Protein AF-A0A2V6JNW9-F1 (afdb_monomer_lite)

Structure (mmCIF, N/CA/C/O backbone):
data_AF-A0A2V6JNW9-F1
#
_entry.id   AF-A0A2V6JNW9-F1
#
loop_
_atom_site.group_PDB
_atom_site.id
_atom_site.type_symbol
_atom_site.label_atom_id
_atom_site.label_alt_id
_atom_site.label_comp_id
_atom_site.label_asym_id
_atom_site.label_entity_id
_atom_site.label_seq_id
_atom_site.pdbx_PDB_ins_code
_atom_site.Cartn_x
_atom_site.Cartn_y
_atom_site.Cartn_z
_atom_site.occupancy
_atom_site.B_iso_or_equiv
_atom_site.auth_seq_id
_atom_site.auth_comp_id
_atom_site.auth_asym_id
_atom_site.auth_atom_id
_atom_site.pdbx_PDB_model_num
ATOM 1 N N . ALA A 1 1 ? 20.383 -16.064 -17.805 1.00 71.81 1 ALA A N 1
ATOM 2 C CA . ALA A 1 1 ? 18.921 -15.850 -17.896 1.00 71.81 1 ALA A CA 1
ATOM 3 C C . ALA A 1 1 ? 18.167 -16.558 -16.765 1.00 71.81 1 ALA A C 1
ATOM 5 O O . ALA A 1 1 ? 17.600 -15.870 -15.933 1.00 71.81 1 ALA A O 1
ATOM 6 N N . ILE A 1 2 ? 18.224 -17.893 -16.661 1.00 83.94 2 ILE A N 1
ATOM 7 C CA . ILE A 1 2 ? 17.461 -18.675 -15.661 1.00 83.94 2 ILE A CA 1
ATOM 8 C C . ILE A 1 2 ? 17.752 -18.257 -14.207 1.00 83.94 2 ILE A C 1
ATOM 10 O O . ILE A 1 2 ? 16.822 -18.029 -13.447 1.00 83.94 2 ILE A O 1
ATOM 14 N N . VAL A 1 3 ? 19.024 -18.069 -13.834 1.00 84.81 3 VAL A N 1
ATOM 15 C CA . VAL A 1 3 ? 19.407 -17.649 -12.468 1.00 84.81 3 VAL A CA 1
ATOM 16 C C . VAL A 1 3 ? 18.801 -16.293 -12.083 1.00 84.81 3 VAL A C 1
ATOM 18 O O . VAL A 1 3 ? 18.336 -16.125 -10.962 1.00 84.81 3 VAL A O 1
ATOM 21 N N . VAL A 1 4 ? 18.745 -15.342 -13.022 1.00 80.19 4 VAL A N 1
ATOM 22 C CA . VAL A 1 4 ? 18.145 -14.015 -12.797 1.00 80.19 4 VAL A CA 1
ATOM 23 C C . VAL A 1 4 ? 16.631 -14.129 -12.616 1.00 80.19 4 VAL A C 1
ATOM 25 O O . VAL A 1 4 ? 16.078 -13.509 -11.716 1.00 80.19 4 VAL A O 1
ATOM 28 N N . LEU A 1 5 ? 15.965 -14.961 -13.422 1.00 80.38 5 LEU A N 1
ATOM 29 C CA . LEU A 1 5 ? 14.529 -15.218 -13.284 1.00 80.38 5 LEU A CA 1
ATOM 30 C C . LEU A 1 5 ? 14.195 -15.864 -11.933 1.00 80.38 5 LEU A C 1
ATOM 32 O O . LEU A 1 5 ? 13.249 -15.441 -11.278 1.00 80.38 5 LEU A O 1
ATOM 36 N N . ILE A 1 6 ? 15.001 -16.830 -11.481 1.00 85.44 6 ILE A N 1
ATOM 37 C CA . ILE A 1 6 ? 14.831 -17.464 -10.165 1.00 85.44 6 ILE A CA 1
ATOM 38 C C . ILE A 1 6 ? 15.047 -16.450 -9.035 1.00 85.44 6 ILE A C 1
ATOM 40 O O . ILE A 1 6 ? 14.274 -16.436 -8.083 1.00 85.44 6 ILE A O 1
ATOM 44 N N . ALA A 1 7 ? 16.050 -15.575 -9.147 1.00 80.88 7 ALA A N 1
ATOM 45 C CA . ALA A 1 7 ? 16.315 -14.539 -8.148 1.00 80.88 7 ALA A CA 1
ATOM 46 C C . ALA A 1 7 ? 15.198 -13.479 -8.061 1.00 80.88 7 ALA A C 1
ATOM 48 O O . ALA A 1 7 ? 14.987 -12.897 -6.999 1.00 80.88 7 ALA A O 1
ATOM 49 N N . LEU A 1 8 ? 14.459 -13.248 -9.150 1.00 79.50 8 LEU A N 1
ATOM 50 C CA . LEU A 1 8 ? 13.320 -12.326 -9.181 1.00 79.50 8 LEU A CA 1
ATOM 51 C C . LEU A 1 8 ? 12.067 -12.895 -8.510 1.00 79.50 8 LEU A C 1
ATOM 53 O O . LEU A 1 8 ? 11.300 -12.132 -7.930 1.00 79.50 8 LEU A O 1
ATOM 57 N N . LEU A 1 9 ? 11.859 -14.215 -8.545 1.00 83.69 9 LEU A N 1
ATOM 58 C CA . LEU A 1 9 ? 10.685 -14.853 -7.941 1.00 83.69 9 LEU A CA 1
ATOM 59 C C . LEU A 1 9 ? 10.433 -14.450 -6.479 1.00 83.69 9 LEU A C 1
ATOM 61 O O . LEU A 1 9 ? 9.317 -14.009 -6.202 1.00 83.69 9 LEU A O 1
ATOM 65 N N . PRO A 1 10 ? 11.396 -14.541 -5.538 1.00 83.25 10 PRO A N 1
ATOM 66 C CA . PRO A 1 10 ? 11.144 -14.143 -4.154 1.00 83.25 10 PRO A CA 1
ATOM 67 C C . PRO A 1 10 ? 10.797 -12.656 -4.041 1.00 83.25 10 PRO A C 1
ATOM 69 O O . PRO A 1 10 ? 9.922 -12.291 -3.262 1.00 83.25 10 PRO A O 1
ATOM 72 N N . PHE A 1 11 ? 11.417 -11.805 -4.859 1.00 79.50 11 PHE A N 1
ATOM 73 C CA . PHE A 1 11 ? 11.160 -10.369 -4.855 1.00 79.50 11 PHE A CA 1
ATOM 74 C C . PHE A 1 11 ? 9.734 -10.032 -5.318 1.00 79.50 11 PHE A C 1
ATOM 76 O O . PHE A 1 11 ? 9.012 -9.302 -4.643 1.00 79.50 11 PHE A O 1
ATOM 83 N N . LEU A 1 12 ? 9.293 -10.643 -6.420 1.00 82.31 12 LEU A N 1
ATOM 84 C CA . LEU A 1 12 ? 7.925 -10.501 -6.925 1.00 82.31 12 LEU A CA 1
ATOM 85 C C . LEU A 1 12 ? 6.900 -11.098 -5.957 1.00 82.31 12 LEU A C 1
ATOM 87 O O . LEU A 1 12 ? 5.821 -10.544 -5.768 1.00 82.31 12 LEU A O 1
ATOM 91 N N . THR A 1 13 ? 7.256 -12.208 -5.311 1.00 86.56 13 THR A N 1
ATOM 92 C CA . THR A 1 13 ? 6.406 -12.884 -4.325 1.00 86.56 13 THR A CA 1
ATOM 93 C 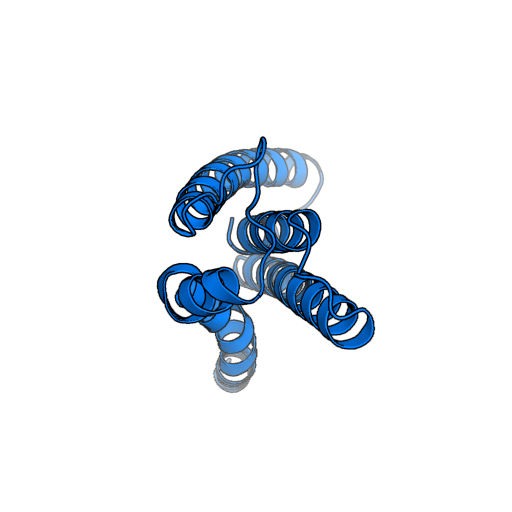C . THR A 1 13 ? 6.141 -11.986 -3.116 1.00 86.56 13 THR A C 1
ATOM 95 O O . THR A 1 13 ? 5.000 -11.881 -2.668 1.00 86.56 13 THR A O 1
ATOM 98 N N . ILE A 1 14 ? 7.171 -11.286 -2.626 1.00 84.62 14 ILE A N 1
ATOM 99 C CA . ILE A 1 14 ? 7.044 -10.319 -1.527 1.00 84.62 14 ILE A CA 1
ATOM 100 C C . ILE A 1 14 ? 6.099 -9.174 -1.906 1.00 84.62 14 ILE A C 1
ATOM 102 O O . ILE A 1 14 ? 5.335 -8.730 -1.057 1.00 84.62 14 ILE A O 1
ATOM 106 N N . ALA A 1 15 ? 6.110 -8.719 -3.160 1.00 83.12 15 ALA A N 1
ATOM 107 C CA . ALA A 1 15 ? 5.196 -7.676 -3.619 1.00 83.12 15 ALA A CA 1
ATOM 108 C C . ALA A 1 15 ? 3.750 -8.185 -3.763 1.00 83.12 15 ALA A C 1
ATOM 110 O O . ALA A 1 15 ? 2.814 -7.537 -3.295 1.00 83.12 15 ALA A O 1
ATOM 111 N N . ILE A 1 16 ? 3.552 -9.347 -4.395 1.00 86.44 16 ILE A N 1
ATOM 112 C CA . ILE A 1 16 ? 2.221 -9.815 -4.808 1.00 86.44 16 ILE A CA 1
ATOM 113 C C . ILE A 1 16 ? 1.407 -10.453 -3.684 1.00 86.44 16 ILE A C 1
ATOM 115 O O . ILE A 1 16 ? 0.191 -10.277 -3.648 1.00 86.44 16 ILE A O 1
ATOM 119 N N . ILE A 1 17 ? 2.039 -11.167 -2.744 1.00 89.88 17 ILE A N 1
ATOM 120 C CA . ILE A 1 17 ? 1.303 -11.837 -1.663 1.00 89.88 17 ILE A CA 1
ATOM 121 C C . ILE A 1 17 ? 0.515 -10.822 -0.817 1.00 89.88 17 ILE A C 1
ATOM 123 O O . ILE A 1 17 ? -0.685 -11.032 -0.635 1.00 89.88 17 ILE A O 1
ATOM 127 N N . PRO A 1 18 ? 1.112 -9.720 -0.325 1.00 86.44 18 PRO A N 1
ATOM 128 C CA . PRO A 1 18 ? 0.399 -8.739 0.493 1.00 86.44 18 PRO A CA 1
ATOM 129 C C . PRO A 1 18 ? -0.745 -8.059 -0.257 1.00 86.44 18 PRO A C 1
ATOM 131 O O . PRO A 1 18 ? -1.804 -7.845 0.327 1.00 86.44 18 PRO A O 1
ATOM 134 N N . ASN A 1 19 ? -0.573 -7.806 -1.558 1.00 90.44 19 ASN A N 1
ATOM 135 C CA . ASN A 1 19 ? -1.641 -7.305 -2.419 1.00 90.44 19 ASN A CA 1
ATOM 136 C C . ASN A 1 19 ? -2.841 -8.272 -2.444 1.00 90.44 19 ASN A C 1
ATOM 138 O O . ASN A 1 19 ? -3.973 -7.861 -2.215 1.00 90.44 19 ASN A O 1
ATOM 142 N N . GLN A 1 20 ? -2.597 -9.578 -2.595 1.00 91.38 20 GLN A N 1
ATOM 143 C CA . GLN A 1 20 ? -3.663 -10.586 -2.540 1.00 91.38 20 GLN A CA 1
ATOM 144 C C . GLN A 1 20 ? -4.330 -10.681 -1.156 1.00 91.38 20 GLN A C 1
ATOM 146 O O . GLN A 1 20 ? -5.513 -11.008 -1.057 1.00 91.38 20 GLN A O 1
ATOM 151 N N . GLN A 1 21 ? -3.607 -10.369 -0.074 1.00 92.88 21 GLN A N 1
ATOM 152 C CA . GLN A 1 21 ? -4.165 -10.386 1.282 1.00 92.88 21 GLN A CA 1
ATOM 153 C C . GLN A 1 21 ? -5.130 -9.230 1.575 1.00 92.88 21 GLN A C 1
ATOM 155 O O . GLN A 1 21 ? -5.867 -9.329 2.561 1.00 92.88 21 GLN A O 1
ATOM 160 N N . ILE A 1 22 ? -5.191 -8.192 0.727 1.00 92.31 22 ILE A N 1
ATOM 161 C CA . ILE A 1 22 ? -6.148 -7.074 0.850 1.00 92.31 22 ILE A CA 1
ATOM 162 C C . ILE A 1 22 ? -7.586 -7.581 0.927 1.00 92.31 22 ILE A C 1
ATOM 164 O O . ILE A 1 22 ? -8.388 -7.043 1.683 1.00 92.31 22 ILE A O 1
ATOM 168 N N . PHE A 1 23 ? -7.899 -8.653 0.201 1.00 91.25 23 PHE A N 1
ATOM 169 C CA . PHE A 1 23 ? -9.240 -9.234 0.141 1.00 91.25 23 PHE A CA 1
ATOM 170 C C . PHE A 1 23 ? -9.470 -10.351 1.171 1.00 91.25 23 PHE A C 1
ATOM 172 O O . PHE A 1 23 ? -10.518 -10.992 1.150 1.00 91.25 23 PHE A O 1
ATOM 179 N N . ASN A 1 24 ? -8.499 -10.614 2.051 1.00 92.81 24 ASN A N 1
ATOM 180 C CA . ASN A 1 24 ? -8.554 -11.711 3.014 1.00 92.81 24 ASN A CA 1
ATOM 181 C C . ASN A 1 24 ? -8.092 -11.257 4.409 1.00 92.81 24 ASN A C 1
ATOM 183 O O . ASN A 1 24 ? -8.822 -10.538 5.095 1.00 92.81 24 ASN A O 1
ATOM 187 N N . ALA A 1 25 ? -6.877 -11.633 4.829 1.00 92.56 25 ALA A N 1
ATOM 188 C CA . ALA A 1 25 ? -6.383 -11.405 6.186 1.00 92.56 25 ALA A CA 1
ATOM 189 C C . ALA A 1 25 ? -6.385 -9.922 6.593 1.00 92.56 25 ALA A C 1
ATOM 191 O O . ALA A 1 25 ? -6.635 -9.605 7.755 1.00 92.56 25 ALA A O 1
ATOM 192 N N . TYR A 1 26 ? -6.162 -9.014 5.638 1.00 94.06 26 TYR A N 1
ATOM 193 C CA . TYR A 1 26 ? -6.174 -7.575 5.885 1.00 94.06 26 TYR A CA 1
ATOM 194 C C . TYR A 1 26 ? -7.522 -7.073 6.418 1.00 94.06 26 TYR A C 1
ATOM 196 O O . TYR A 1 26 ? -7.548 -6.298 7.371 1.00 94.06 26 TYR A O 1
ATOM 204 N N . LEU A 1 27 ? -8.644 -7.539 5.859 1.00 93.44 27 LEU A N 1
ATOM 205 C CA . LEU A 1 27 ? -9.980 -7.094 6.274 1.00 93.44 27 LEU A CA 1
ATOM 206 C C . LEU A 1 27 ? -10.314 -7.564 7.685 1.00 93.44 27 LEU A C 1
ATOM 208 O O . LEU A 1 27 ? -10.875 -6.802 8.470 1.00 93.44 27 LEU A O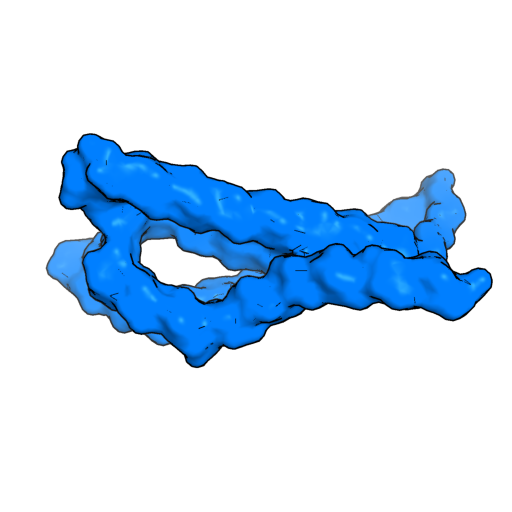 1
ATOM 212 N N . VAL A 1 28 ? -9.944 -8.806 8.006 1.00 94.12 28 VAL A N 1
ATOM 213 C CA . VAL A 1 28 ? -10.126 -9.372 9.347 1.00 94.12 28 VAL A CA 1
ATOM 214 C C . VAL A 1 28 ? -9.272 -8.602 10.351 1.00 94.12 28 VAL A C 1
ATOM 216 O O . VAL A 1 28 ? -9.776 -8.147 11.372 1.00 94.12 28 VAL A O 1
ATOM 219 N N . TRP A 1 29 ? -8.000 -8.362 10.027 1.00 94.94 29 TRP A N 1
ATOM 220 C CA . TRP A 1 29 ? -7.106 -7.581 10.878 1.00 94.94 29 TRP A CA 1
ATOM 221 C C . TRP A 1 29 ? -7.608 -6.144 11.091 1.00 94.94 29 TRP A C 1
ATOM 223 O O . TRP A 1 29 ? -7.632 -5.663 12.228 1.00 94.94 29 TRP A O 1
ATOM 233 N N . ALA A 1 30 ? -8.056 -5.467 10.029 1.00 93.31 30 ALA A N 1
ATOM 234 C CA . ALA A 1 30 ? -8.544 -4.092 10.093 1.00 93.31 30 ALA A CA 1
ATOM 235 C C . ALA A 1 30 ? -9.823 -3.969 10.934 1.00 93.31 30 ALA A C 1
ATOM 237 O O . ALA A 1 30 ? -10.032 -2.955 11.596 1.00 93.31 30 ALA A O 1
ATOM 238 N N . GLN A 1 31 ? -10.667 -5.002 10.973 1.00 92.00 31 GLN A N 1
ATOM 239 C CA . GLN A 1 31 ? -11.893 -4.989 11.773 1.00 92.00 31 GLN A CA 1
ATOM 240 C C . GLN A 1 31 ? -11.623 -4.751 13.266 1.00 92.00 31 GLN A C 1
ATOM 242 O O . GLN A 1 31 ? -12.398 -4.049 13.940 1.00 92.00 31 GLN A O 1
ATOM 247 N N . ASP A 1 32 ? -10.531 -5.330 13.758 1.00 91.25 32 ASP A N 1
ATOM 248 C CA . ASP A 1 32 ? -10.172 -5.319 15.170 1.00 91.25 32 ASP A CA 1
ATOM 249 C C . ASP A 1 32 ? -9.177 -4.199 15.481 1.00 91.25 32 ASP A C 1
ATOM 251 O O . ASP A 1 32 ? -9.361 -3.471 16.461 1.00 91.25 32 ASP A O 1
ATOM 255 N N . ASN A 1 33 ? -8.200 -3.983 14.595 1.00 92.31 33 ASN A N 1
ATOM 256 C CA . ASN A 1 33 ? -7.043 -3.126 14.853 1.00 92.31 33 ASN A CA 1
ATOM 257 C C . ASN A 1 33 ? -7.149 -1.724 14.245 1.00 92.31 33 ASN A C 1
ATOM 259 O O . ASN A 1 33 ? -6.458 -0.827 14.719 1.00 92.31 33 ASN A O 1
ATOM 263 N N . ALA A 1 34 ? -7.982 -1.503 13.225 1.00 92.50 34 ALA A N 1
ATOM 264 C CA . ALA A 1 34 ? -8.077 -0.202 12.568 1.00 92.50 34 ALA A CA 1
ATOM 265 C C . ALA A 1 34 ? -9.175 0.686 13.161 1.00 92.50 34 ALA A C 1
ATOM 267 O O . ALA A 1 34 ? -10.260 0.218 13.533 1.00 92.50 34 ALA A O 1
ATOM 268 N N . ASP A 1 35 ? -8.904 1.990 13.211 1.00 91.94 35 ASP A N 1
ATOM 269 C CA . ASP A 1 35 ? -9.915 2.984 13.538 1.00 91.94 35 ASP A CA 1
ATOM 270 C C . ASP A 1 35 ? -10.746 3.313 12.295 1.00 91.94 35 ASP A C 1
ATOM 272 O O . ASP A 1 35 ? -10.343 4.072 11.412 1.00 91.94 35 ASP A O 1
ATOM 276 N N . LEU A 1 36 ? -11.916 2.684 12.229 1.00 89.38 36 LEU A N 1
ATOM 277 C CA . LEU A 1 36 ? -12.918 2.897 11.189 1.00 89.38 36 LEU A CA 1
ATOM 278 C C . LEU A 1 36 ? -14.136 3.650 11.736 1.00 89.38 36 LEU A C 1
ATOM 280 O O . LEU A 1 36 ? -15.243 3.485 11.221 1.00 89.38 36 LEU A O 1
ATOM 284 N N . ILE A 1 37 ? -13.983 4.428 12.810 1.00 88.81 37 ILE A N 1
ATOM 285 C CA . ILE A 1 37 ? -15.071 5.252 13.335 1.00 88.81 37 ILE A CA 1
ATOM 286 C C . ILE A 1 37 ? -15.142 6.544 12.522 1.00 88.81 37 ILE A C 1
ATOM 288 O O . ILE A 1 37 ? -14.297 7.426 12.623 1.00 88.81 37 ILE A O 1
ATOM 292 N N . PHE A 1 38 ? -16.210 6.683 11.744 1.00 84.00 38 PHE A N 1
ATOM 293 C CA . PHE A 1 38 ? -16.513 7.902 11.006 1.00 84.00 38 PHE A CA 1
ATOM 294 C C . PHE A 1 38 ? -17.810 8.501 11.518 1.00 84.00 38 PHE A C 1
ATOM 296 O O . PHE A 1 38 ? -18.827 7.812 11.609 1.00 84.00 38 PHE A O 1
ATOM 303 N N . PHE A 1 39 ? -17.789 9.795 11.841 1.00 85.12 39 PHE A N 1
ATOM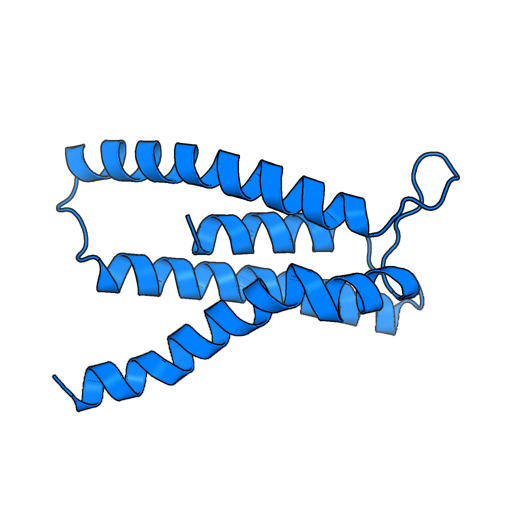 304 C CA . PHE A 1 39 ? -18.968 10.515 12.338 1.00 85.12 39 PHE A CA 1
ATOM 305 C C . PHE A 1 39 ? -19.671 9.781 13.502 1.00 85.12 39 PHE A C 1
ATOM 307 O O . PHE A 1 39 ? -20.899 9.718 13.561 1.00 85.12 39 PHE A O 1
ATOM 314 N N . GLY A 1 40 ? -18.890 9.157 14.394 1.00 84.94 40 GLY A N 1
ATOM 315 C CA . GLY A 1 40 ? -19.392 8.393 15.544 1.00 84.94 40 GLY A CA 1
ATOM 316 C C . GLY A 1 40 ? -19.937 6.992 15.230 1.00 84.94 40 GLY A C 1
ATOM 317 O O . GLY A 1 40 ? -20.474 6.342 16.122 1.00 84.94 40 GLY A O 1
ATOM 318 N N . ARG A 1 41 ? -19.811 6.497 13.991 1.00 86.62 41 ARG A N 1
ATOM 319 C CA . ARG A 1 41 ? -20.248 5.149 13.590 1.00 86.62 41 ARG A CA 1
ATOM 320 C C . ARG A 1 41 ? -19.085 4.322 13.055 1.00 86.62 41 ARG A C 1
ATOM 322 O O . ARG A 1 41 ? -18.309 4.798 12.234 1.00 86.62 41 ARG A O 1
ATOM 329 N N . LYS A 1 42 ? -18.997 3.060 13.485 1.00 88.06 42 LYS A N 1
ATOM 330 C CA . LYS A 1 42 ? -18.021 2.101 12.952 1.00 88.06 42 LYS A CA 1
ATOM 331 C C . LYS A 1 42 ? -18.411 1.724 11.521 1.00 88.06 42 LYS A C 1
ATOM 333 O O . LYS A 1 42 ? -19.466 1.128 11.309 1.00 88.06 42 LYS A O 1
ATOM 338 N N . MET A 1 43 ? -17.578 2.089 10.555 1.00 90.06 43 MET A N 1
ATOM 339 C CA . MET A 1 43 ? -17.752 1.722 9.152 1.00 90.06 43 MET A CA 1
ATOM 340 C C . MET A 1 43 ? -17.299 0.278 8.907 1.00 90.06 43 MET A C 1
ATOM 342 O O . MET A 1 43 ? -16.399 -0.213 9.596 1.00 90.06 43 MET A O 1
ATOM 346 N N . PRO A 1 44 ? -17.917 -0.424 7.941 1.00 92.00 44 PRO A N 1
ATOM 347 C CA . PRO A 1 44 ? -17.520 -1.781 7.599 1.00 92.00 44 PRO A CA 1
ATOM 348 C C . PRO A 1 44 ? -16.153 -1.787 6.907 1.00 92.00 44 PRO A C 1
ATOM 350 O O . PRO A 1 44 ? -15.827 -0.897 6.121 1.00 92.00 44 PRO A O 1
ATOM 353 N N . THR A 1 45 ? -15.368 -2.837 7.143 1.00 91.56 45 THR A N 1
ATOM 354 C CA . THR A 1 45 ? -14.044 -3.021 6.523 1.00 91.56 45 THR A CA 1
ATOM 355 C C . THR A 1 45 ? -14.112 -3.142 5.004 1.00 91.56 45 THR A C 1
ATOM 357 O O . THR A 1 45 ? -13.142 -2.830 4.323 1.00 91.56 45 THR A O 1
ATOM 360 N N . THR A 1 46 ? -15.271 -3.494 4.441 1.00 90.94 46 THR A N 1
ATOM 361 C CA . THR A 1 46 ? -15.504 -3.521 2.990 1.00 90.94 46 THR A CA 1
ATOM 362 C C . THR A 1 46 ? -15.301 -2.161 2.320 1.00 90.94 46 THR A C 1
ATOM 364 O O . THR A 1 46 ? -15.009 -2.117 1.131 1.00 90.94 46 THR A O 1
ATOM 367 N N . TRP A 1 47 ? -15.399 -1.044 3.050 1.00 93.56 47 TRP A N 1
ATOM 368 C CA . TRP A 1 47 ? -15.063 0.275 2.501 1.00 93.56 47 TRP A CA 1
ATOM 369 C C . TRP A 1 47 ? -13.585 0.397 2.121 1.00 93.56 47 TRP A C 1
ATOM 371 O O . TRP A 1 47 ? -13.262 1.157 1.211 1.00 93.56 47 TRP A O 1
ATOM 381 N N . LEU A 1 48 ? -12.698 -0.379 2.752 1.00 93.19 48 LEU A N 1
ATOM 382 C CA . LEU A 1 48 ? -11.285 -0.444 2.374 1.00 93.19 48 LEU A CA 1
ATOM 383 C C . LEU A 1 48 ? -11.103 -1.098 0.996 1.00 93.19 48 LEU A C 1
ATOM 385 O O . LEU A 1 48 ? -10.241 -0.677 0.237 1.00 93.19 48 LEU A O 1
ATOM 389 N N . ILE A 1 49 ? -11.970 -2.045 0.621 1.00 93.44 49 ILE A N 1
ATOM 390 C CA . ILE A 1 49 ? -11.999 -2.629 -0.733 1.00 93.44 49 ILE A CA 1
ATOM 391 C C . ILE A 1 49 ? -12.440 -1.578 -1.759 1.00 93.44 49 ILE A C 1
ATOM 393 O O . ILE A 1 49 ? -11.866 -1.465 -2.842 1.00 93.44 49 ILE A O 1
ATOM 397 N N . THR A 1 50 ? -13.462 -0.787 -1.420 1.00 94.00 50 THR A N 1
ATOM 398 C CA . THR A 1 50 ? -13.916 0.315 -2.278 1.00 94.00 50 THR A CA 1
ATOM 399 C C . THR A 1 50 ? -12.812 1.352 -2.466 1.00 94.00 50 THR A C 1
ATOM 401 O O . THR A 1 50 ? -12.572 1.790 -3.590 1.00 94.00 50 THR A O 1
ATOM 404 N N . LEU A 1 51 ? -12.118 1.718 -1.384 1.00 93.69 51 LEU A N 1
ATOM 405 C CA . LEU A 1 51 ? -10.960 2.607 -1.429 1.00 93.69 51 LEU A CA 1
ATOM 406 C C . LEU A 1 51 ? -9.873 2.041 -2.349 1.00 93.69 51 LEU A C 1
ATOM 408 O O . LEU A 1 51 ? -9.428 2.743 -3.252 1.00 93.69 51 LEU A O 1
ATOM 412 N N . ASP A 1 52 ? -9.500 0.776 -2.158 1.00 93.75 52 ASP A N 1
ATOM 413 C CA . ASP A 1 52 ? -8.508 0.085 -2.983 1.00 93.75 52 ASP A CA 1
ATOM 414 C C . ASP A 1 52 ? -8.861 0.137 -4.473 1.00 93.75 52 ASP A C 1
ATOM 416 O O . ASP A 1 52 ? -8.029 0.500 -5.302 1.00 93.75 52 ASP A O 1
ATOM 420 N N . SER A 1 53 ? -10.127 -0.125 -4.805 1.00 93.88 53 SER A N 1
ATOM 421 C CA . SER A 1 53 ? -10.620 -0.113 -6.185 1.00 93.88 53 SER A CA 1
ATOM 422 C C . SER A 1 53 ? -10.532 1.280 -6.815 1.00 93.88 53 SER A C 1
ATOM 424 O O . SER A 1 53 ? -10.066 1.426 -7.944 1.00 93.88 53 SER A O 1
ATOM 426 N N . ILE A 1 54 ? -10.952 2.323 -6.087 1.00 95.94 54 ILE A N 1
ATOM 427 C CA . ILE A 1 54 ? -10.897 3.714 -6.567 1.00 95.94 54 ILE A CA 1
ATOM 428 C C . ILE A 1 54 ? -9.448 4.139 -6.803 1.00 95.94 54 ILE A C 1
ATOM 430 O O . ILE A 1 54 ? -9.128 4.720 -7.845 1.00 95.94 54 ILE A O 1
ATOM 434 N N . VAL A 1 55 ? -8.575 3.857 -5.837 1.00 95.81 55 VAL A N 1
ATOM 435 C CA . VAL A 1 55 ? -7.167 4.249 -5.892 1.00 95.81 55 VAL A CA 1
ATOM 436 C C . VAL A 1 55 ? -6.448 3.479 -7.001 1.00 95.81 55 VAL A C 1
ATOM 438 O O . VAL A 1 55 ? -5.786 4.111 -7.820 1.00 95.81 55 VAL A O 1
ATOM 441 N N . SER A 1 56 ? -6.656 2.166 -7.114 1.00 93.56 56 SER A N 1
ATOM 442 C CA . SER A 1 56 ? -6.079 1.328 -8.175 1.00 93.56 56 SER A CA 1
ATOM 443 C C . SER A 1 56 ? -6.458 1.820 -9.567 1.00 93.56 56 SER A C 1
ATOM 445 O O . SER A 1 56 ? -5.587 2.057 -10.403 1.00 93.56 56 SER A O 1
ATOM 447 N N . VAL A 1 57 ? -7.750 2.059 -9.814 1.00 95.12 57 VAL A N 1
ATOM 448 C CA . VAL A 1 57 ? -8.216 2.569 -11.112 1.00 95.12 57 VAL A CA 1
ATOM 449 C C . VAL A 1 57 ? -7.619 3.944 -11.404 1.00 95.12 57 VAL A C 1
ATOM 451 O O . VAL A 1 57 ? -7.152 4.188 -12.514 1.00 95.12 57 VAL A O 1
ATOM 454 N N . SER A 1 58 ? -7.575 4.831 -10.409 1.00 96.38 58 SER A N 1
ATOM 455 C CA . SER A 1 58 ? -6.969 6.159 -10.560 1.00 96.38 58 SER A CA 1
ATOM 456 C C . SER A 1 58 ? -5.484 6.068 -10.919 1.00 96.38 58 SER A C 1
ATOM 458 O O . SER A 1 58 ? -5.020 6.780 -11.812 1.00 96.38 58 SER A O 1
ATOM 460 N N . PHE A 1 59 ? -4.742 5.170 -10.269 1.00 95.00 59 PHE A N 1
ATOM 461 C CA . PHE A 1 59 ? -3.315 4.990 -10.515 1.00 95.00 59 PHE A CA 1
ATOM 462 C C . PHE A 1 59 ? -3.011 4.377 -11.878 1.00 95.00 59 PHE A C 1
ATOM 464 O O . PHE A 1 59 ? -2.026 4.787 -12.479 1.00 95.00 59 PHE A O 1
ATOM 471 N N . LEU A 1 60 ? -3.878 3.523 -12.433 1.00 93.12 60 LEU A N 1
ATOM 472 C CA . LEU A 1 60 ? -3.742 3.065 -13.822 1.00 93.12 60 LEU A CA 1
ATOM 473 C C . LEU A 1 60 ? -3.747 4.245 -14.807 1.00 93.12 60 LEU A C 1
ATOM 475 O O . LEU A 1 60 ? -2.884 4.340 -15.681 1.00 93.12 60 LEU A O 1
ATOM 479 N N . PHE A 1 61 ? -4.673 5.195 -14.641 1.00 94.75 61 PHE A N 1
ATOM 480 C CA . PHE A 1 61 ? -4.697 6.401 -15.476 1.00 94.75 61 PHE A CA 1
ATOM 481 C C . PHE A 1 61 ? -3.449 7.269 -15.268 1.00 94.75 61 PHE A C 1
ATOM 483 O O . PHE A 1 61 ? -2.860 7.750 -16.241 1.00 94.75 61 PHE A O 1
ATOM 490 N N . ILE A 1 62 ? -3.024 7.456 -14.014 1.00 94.25 62 ILE A N 1
ATOM 491 C CA . ILE A 1 62 ? -1.830 8.242 -13.673 1.00 94.25 62 ILE A CA 1
ATOM 492 C C . ILE A 1 62 ? -0.567 7.603 -14.263 1.00 94.25 62 ILE A C 1
ATOM 494 O O . ILE A 1 62 ? 0.241 8.319 -14.853 1.00 94.25 62 ILE A O 1
ATOM 498 N N . ALA A 1 63 ? -0.413 6.281 -14.165 1.00 92.19 63 ALA A N 1
ATOM 499 C CA . ALA A 1 63 ? 0.730 5.537 -14.685 1.00 92.19 63 ALA A CA 1
ATOM 500 C C . ALA A 1 63 ? 0.843 5.687 -16.207 1.00 92.19 63 ALA A C 1
ATOM 502 O O . ALA A 1 63 ? 1.913 6.019 -16.719 1.00 92.19 63 ALA A O 1
ATOM 503 N N . VAL A 1 64 ? -0.271 5.556 -16.937 1.00 91.62 64 VAL A N 1
ATOM 504 C CA . VAL A 1 64 ? -0.300 5.771 -18.395 1.00 91.62 64 VAL A CA 1
ATOM 505 C C . VAL A 1 64 ? 0.143 7.190 -18.760 1.00 91.62 64 VAL A C 1
ATOM 507 O O . VAL A 1 64 ? 0.955 7.377 -19.669 1.00 91.62 64 VAL A O 1
ATOM 510 N N . ILE A 1 65 ? -0.362 8.205 -18.052 1.00 94.19 65 ILE A N 1
ATOM 511 C CA . ILE A 1 65 ? 0.032 9.602 -18.281 1.00 94.19 65 ILE A CA 1
ATOM 512 C C . ILE A 1 65 ? 1.520 9.796 -17.967 1.00 94.19 65 ILE A C 1
ATOM 514 O O . ILE A 1 65 ? 2.236 10.404 -18.766 1.00 94.19 65 ILE A O 1
ATOM 518 N N . PHE A 1 66 ? 1.994 9.258 -16.843 1.00 92.69 66 PHE A N 1
ATOM 519 C CA . PHE A 1 66 ? 3.382 9.346 -16.405 1.00 92.69 66 PHE A CA 1
ATOM 520 C C . PHE A 1 66 ? 4.336 8.753 -17.445 1.00 92.69 66 PHE A C 1
ATOM 522 O O . PHE A 1 66 ? 5.235 9.453 -17.913 1.00 92.69 66 PHE A O 1
ATOM 529 N N . TRP A 1 67 ? 4.098 7.514 -17.885 1.00 89.00 67 TRP A N 1
ATOM 530 C CA . TRP A 1 67 ? 4.937 6.852 -18.885 1.00 89.00 67 TRP A CA 1
ATOM 531 C C . TRP A 1 67 ? 4.881 7.547 -20.249 1.00 89.00 67 TRP A C 1
ATOM 533 O O . TRP A 1 67 ? 5.910 7.679 -20.912 1.00 89.00 67 TRP A O 1
ATOM 543 N N . ARG A 1 68 ? 3.721 8.097 -20.640 1.00 89.81 68 ARG A N 1
ATOM 544 C CA . ARG A 1 68 ? 3.587 8.903 -21.865 1.00 89.81 68 ARG A CA 1
ATOM 545 C C . ARG A 1 68 ? 4.365 10.218 -21.805 1.00 89.81 68 ARG A C 1
ATOM 547 O O . ARG A 1 68 ? 4.816 10.708 -22.837 1.00 89.81 68 ARG A O 1
ATOM 554 N N . ILE A 1 69 ? 4.476 10.840 -20.634 1.00 92.12 69 ILE A N 1
ATOM 555 C CA . ILE A 1 69 ? 5.296 12.045 -20.448 1.00 92.12 69 ILE A CA 1
ATOM 556 C C . ILE A 1 69 ? 6.779 11.662 -20.410 1.00 92.12 69 ILE A C 1
ATOM 558 O O . ILE A 1 69 ? 7.594 12.337 -21.039 1.00 92.12 69 ILE A O 1
ATOM 562 N N . TRP A 1 70 ? 7.120 10.567 -19.730 1.00 90.38 70 TRP A N 1
ATOM 563 C CA . TRP A 1 70 ? 8.483 10.054 -19.619 1.00 90.38 70 TRP A CA 1
ATOM 564 C C . TRP A 1 70 ? 9.093 9.732 -20.986 1.00 90.38 70 TRP A C 1
ATOM 566 O 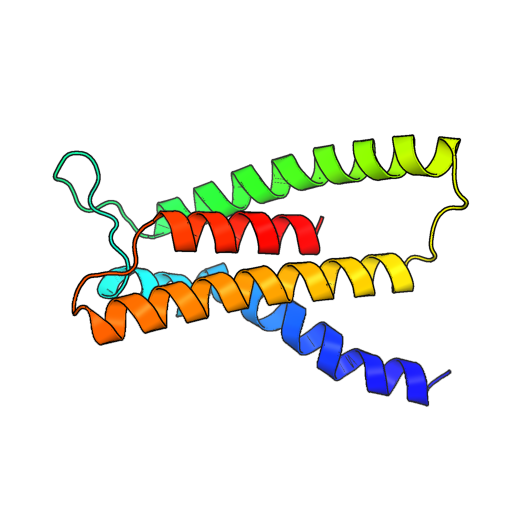O . TRP A 1 70 ? 10.194 10.196 -21.287 1.00 90.38 70 TRP A O 1
ATOM 576 N N . SER A 1 71 ? 8.348 9.032 -21.849 1.00 89.69 71 SER A N 1
ATOM 577 C CA . SER A 1 71 ? 8.809 8.626 -23.183 1.00 89.69 71 SER A CA 1
ATOM 578 C C . SER A 1 71 ? 9.095 9.795 -24.132 1.00 89.69 71 SER A C 1
ATOM 580 O O . SER A 1 71 ? 9.801 9.624 -25.122 1.00 89.69 71 SER A O 1
ATOM 582 N N . LYS A 1 72 ? 8.620 11.013 -23.824 1.00 91.31 72 LYS A N 1
ATOM 583 C CA . LYS A 1 72 ? 8.981 12.226 -24.581 1.00 91.31 72 LYS A CA 1
ATOM 584 C C . LYS A 1 72 ? 10.414 12.691 -24.324 1.00 91.31 72 LYS A C 1
ATOM 586 O O . LYS A 1 72 ? 10.948 13.443 -25.134 1.00 91.31 72 LYS A O 1
ATOM 591 N N . LYS A 1 73 ? 11.005 12.321 -23.182 1.00 89.94 73 LYS A N 1
ATOM 592 C CA . LYS A 1 73 ? 12.311 12.829 -22.729 1.00 89.94 73 LYS A CA 1
ATOM 593 C C . LYS A 1 73 ? 13.349 11.727 -22.517 1.00 89.94 73 LYS A C 1
ATOM 595 O O . LYS A 1 73 ? 14.539 11.999 -22.650 1.00 89.94 73 LYS A O 1
ATOM 600 N N . PHE A 1 74 ? 12.920 10.509 -22.206 1.00 88.31 74 PHE A N 1
ATOM 601 C CA . PHE A 1 74 ? 13.796 9.391 -21.874 1.00 88.31 74 PHE A CA 1
ATOM 602 C C . PHE A 1 74 ? 13.375 8.118 -22.616 1.00 88.31 74 PHE A C 1
ATOM 604 O O . PHE A 1 74 ? 12.184 7.935 -22.878 1.00 88.31 74 PHE A O 1
ATOM 611 N N . PRO A 1 75 ? 14.324 7.216 -22.928 1.00 84.31 75 PRO A N 1
ATOM 612 C CA . PRO A 1 75 ? 13.989 5.899 -23.449 1.00 84.31 75 PRO A CA 1
ATOM 613 C C . PRO A 1 75 ? 13.131 5.136 -22.436 1.00 84.31 75 PRO A C 1
ATOM 615 O O . PRO A 1 75 ? 13.355 5.204 -21.222 1.00 84.31 75 PRO A O 1
ATOM 618 N N . GLU A 1 76 ? 12.130 4.428 -22.945 1.00 82.31 76 GLU A N 1
ATOM 619 C CA . GLU A 1 76 ? 11.207 3.665 -22.117 1.00 82.31 76 GLU A CA 1
ATOM 620 C C . GLU A 1 76 ? 11.943 2.494 -21.444 1.00 82.31 76 GLU A C 1
ATOM 622 O O . GLU A 1 76 ? 12.607 1.713 -22.135 1.00 82.31 76 GLU A O 1
ATOM 627 N N . PRO A 1 77 ? 11.878 2.364 -20.105 1.00 84.31 77 PRO A N 1
ATOM 628 C CA . PRO A 1 77 ? 12.483 1.235 -19.415 1.00 84.31 77 PRO A CA 1
ATOM 629 C C . PRO A 1 77 ? 11.856 -0.079 -19.873 1.00 84.31 77 PRO A C 1
ATOM 631 O O . PRO A 1 77 ? 10.651 -0.148 -20.112 1.00 84.31 77 PRO A O 1
ATOM 634 N N . ALA A 1 78 ? 12.660 -1.141 -19.927 1.00 87.12 78 ALA A N 1
ATOM 635 C CA . ALA A 1 78 ? 12.143 -2.484 -20.160 1.00 87.12 78 ALA A CA 1
ATOM 636 C C . ALA A 1 78 ? 11.081 -2.854 -19.109 1.00 87.12 78 ALA A C 1
ATOM 638 O O . ALA A 1 78 ? 11.180 -2.445 -17.950 1.00 87.12 78 ALA A O 1
ATOM 639 N N . GLU A 1 79 ? 10.113 -3.689 -19.493 1.00 85.25 79 GLU A N 1
ATOM 640 C CA . GLU A 1 79 ? 9.001 -4.105 -18.623 1.00 85.25 79 GLU A CA 1
ATOM 641 C C . GLU A 1 79 ? 9.474 -4.663 -17.276 1.00 85.25 79 GLU A C 1
ATOM 643 O O . GLU A 1 79 ? 8.927 -4.331 -16.228 1.00 85.25 79 GLU A O 1
ATOM 648 N N . ILE A 1 80 ? 10.573 -5.422 -17.271 1.00 84.00 80 ILE A N 1
ATOM 649 C CA . ILE A 1 80 ? 11.152 -5.950 -16.032 1.00 84.00 80 ILE A CA 1
ATOM 650 C C . ILE A 1 80 ? 11.601 -4.848 -15.060 1.00 84.00 80 ILE A C 1
ATOM 652 O O . ILE A 1 80 ? 11.450 -4.989 -13.849 1.00 84.00 80 ILE A O 1
ATOM 656 N N . THR A 1 81 ? 12.121 -3.734 -15.576 1.00 85.00 81 THR A N 1
ATOM 657 C CA . THR A 1 81 ? 12.553 -2.596 -14.761 1.00 85.00 81 THR A CA 1
ATOM 658 C C . THR A 1 81 ? 11.348 -1.868 -14.177 1.00 85.00 81 THR A C 1
ATOM 660 O O . THR A 1 81 ? 11.384 -1.492 -13.008 1.00 85.00 81 THR A O 1
ATOM 663 N N . LYS A 1 82 ? 10.263 -1.714 -14.948 1.00 87.12 82 LYS A N 1
ATOM 664 C CA . LYS A 1 82 ? 9.008 -1.130 -14.448 1.00 87.12 82 LYS A CA 1
ATOM 665 C C . LYS A 1 82 ? 8.416 -1.977 -13.325 1.00 87.12 82 LYS A C 1
ATOM 667 O O . LYS A 1 82 ? 8.117 -1.442 -12.263 1.00 87.12 82 LYS A O 1
ATOM 672 N N . ILE A 1 83 ? 8.357 -3.298 -13.517 1.00 86.69 83 ILE A N 1
ATOM 673 C CA . ILE A 1 83 ? 7.888 -4.249 -12.500 1.00 86.69 83 ILE A CA 1
ATOM 674 C C . ILE A 1 83 ? 8.758 -4.177 -11.238 1.00 86.69 83 ILE A C 1
ATOM 676 O O . ILE A 1 83 ? 8.230 -4.181 -10.127 1.00 86.69 83 ILE A O 1
ATOM 680 N N . ALA A 1 84 ? 10.085 -4.087 -11.383 1.00 86.31 84 ALA A N 1
ATOM 681 C CA . ALA A 1 84 ? 10.990 -3.974 -10.242 1.00 86.31 84 ALA A CA 1
ATOM 682 C C . ALA A 1 84 ? 10.772 -2.670 -9.454 1.00 86.31 84 ALA A C 1
ATOM 684 O O . ALA A 1 84 ? 10.696 -2.706 -8.227 1.00 86.31 84 ALA A O 1
ATOM 685 N N . ILE A 1 85 ? 10.621 -1.534 -10.148 1.00 88.56 85 ILE A N 1
ATOM 686 C CA . ILE A 1 85 ? 10.310 -0.236 -9.528 1.00 88.56 85 ILE A CA 1
ATOM 687 C C . ILE A 1 85 ? 8.957 -0.299 -8.813 1.00 88.56 85 ILE A C 1
ATOM 689 O O . ILE A 1 85 ? 8.870 0.068 -7.643 1.00 88.56 85 ILE A O 1
ATOM 693 N N . GLY A 1 86 ? 7.924 -0.811 -9.483 1.00 91.12 86 GLY A N 1
ATOM 694 C CA . GLY A 1 86 ? 6.589 -0.959 -8.910 1.00 91.12 86 GLY A CA 1
ATOM 695 C C . GLY A 1 86 ? 6.583 -1.841 -7.660 1.00 91.12 86 GLY A C 1
ATOM 696 O O . GLY A 1 86 ? 6.048 -1.462 -6.621 1.00 91.12 86 GLY A O 1
ATOM 697 N N . SER A 1 87 ? 7.304 -2.962 -7.700 1.00 89.31 87 SER A N 1
ATOM 698 C CA . SER A 1 87 ? 7.471 -3.857 -6.549 1.00 89.31 87 SER A CA 1
ATOM 699 C C . SER A 1 87 ? 8.156 -3.164 -5.363 1.00 89.31 87 SER A C 1
ATOM 701 O O . SER A 1 87 ? 7.727 -3.344 -4.224 1.00 89.31 87 SER A O 1
ATOM 703 N N . LEU A 1 88 ? 9.183 -2.333 -5.603 1.00 89.50 88 LEU A N 1
ATOM 704 C CA . LEU A 1 88 ? 9.810 -1.528 -4.543 1.00 89.50 88 LEU A CA 1
ATOM 705 C C . LEU A 1 88 ? 8.814 -0.545 -3.919 1.00 89.50 88 LEU A C 1
ATOM 707 O O . LEU A 1 88 ? 8.765 -0.420 -2.696 1.00 89.50 88 LEU A O 1
ATOM 711 N N . ILE A 1 89 ? 7.998 0.122 -4.739 1.00 92.62 89 ILE A N 1
ATOM 712 C CA . ILE A 1 89 ? 6.962 1.046 -4.261 1.00 92.62 89 ILE A CA 1
ATOM 713 C C . ILE A 1 89 ? 5.910 0.285 -3.439 1.00 92.62 89 ILE A C 1
ATOM 715 O O . ILE A 1 89 ? 5.579 0.713 -2.333 1.00 92.62 89 ILE A O 1
ATOM 719 N N . ALA A 1 90 ? 5.452 -0.882 -3.897 1.00 91.50 90 ALA A N 1
ATOM 720 C CA . ALA A 1 90 ? 4.488 -1.702 -3.164 1.00 91.50 90 ALA A CA 1
ATOM 721 C C . ALA A 1 90 ? 5.006 -2.110 -1.770 1.00 91.50 90 ALA A C 1
ATOM 723 O O . ALA A 1 90 ? 4.262 -2.043 -0.788 1.00 91.50 90 ALA A O 1
ATOM 724 N N . VAL A 1 91 ? 6.298 -2.450 -1.647 1.00 90.69 91 VAL A N 1
ATOM 725 C CA . VAL A 1 91 ? 6.935 -2.737 -0.347 1.00 90.69 91 VAL A CA 1
ATOM 726 C C . VAL A 1 91 ? 6.847 -1.538 0.597 1.00 90.69 91 VAL A C 1
ATOM 728 O O . VAL A 1 91 ? 6.577 -1.719 1.784 1.00 90.69 91 VAL A O 1
ATOM 731 N N . THR A 1 92 ? 6.992 -0.306 0.098 1.00 92.81 92 THR A N 1
ATOM 732 C CA . THR A 1 92 ? 6.816 0.886 0.948 1.00 92.81 92 THR A CA 1
ATOM 733 C C . THR A 1 92 ? 5.388 1.027 1.478 1.00 92.81 92 THR A C 1
ATOM 735 O O . THR A 1 92 ? 5.204 1.462 2.614 1.00 92.81 92 THR A O 1
ATOM 738 N N . GLY A 1 93 ? 4.383 0.580 0.717 1.00 92.94 93 GLY A N 1
ATOM 739 C CA . GLY A 1 93 ? 3.001 0.496 1.192 1.00 92.94 93 GLY A CA 1
ATOM 740 C C . GLY A 1 93 ? 2.856 -0.458 2.374 1.00 92.94 93 GLY A C 1
ATOM 741 O O . GLY A 1 93 ? 2.262 -0.103 3.391 1.00 92.94 93 GLY A O 1
ATOM 742 N N . MET A 1 94 ? 3.456 -1.646 2.289 1.00 91.50 94 MET A N 1
ATOM 743 C CA . MET A 1 94 ? 3.458 -2.600 3.406 1.00 91.50 94 MET A CA 1
ATOM 744 C C . MET A 1 94 ? 4.176 -2.030 4.631 1.00 91.50 94 MET A C 1
ATOM 746 O O . MET A 1 94 ? 3.697 -2.183 5.752 1.00 91.50 94 MET A O 1
ATOM 750 N N . LEU A 1 95 ? 5.305 -1.343 4.426 1.00 93.56 95 LEU A N 1
ATOM 751 C CA . LEU A 1 95 ? 6.037 -0.686 5.509 1.00 93.56 95 LEU A CA 1
ATOM 752 C C . LEU A 1 95 ? 5.186 0.388 6.194 1.00 93.56 95 LEU A C 1
ATOM 754 O O . LEU A 1 95 ? 5.219 0.479 7.418 1.00 93.56 95 LEU A O 1
ATOM 758 N N . ALA A 1 96 ? 4.377 1.144 5.446 1.00 94.25 96 ALA A N 1
ATOM 759 C CA . ALA A 1 96 ? 3.433 2.095 6.030 1.00 94.25 96 ALA A CA 1
ATOM 760 C C . ALA A 1 96 ? 2.434 1.394 6.970 1.00 94.25 96 ALA A C 1
ATOM 762 O O . ALA A 1 96 ? 2.173 1.882 8.070 1.00 94.25 96 ALA A O 1
ATOM 763 N N . LEU A 1 97 ? 1.934 0.215 6.586 1.00 93.56 97 LEU A N 1
ATOM 764 C CA . LEU A 1 97 ? 1.041 -0.575 7.434 1.00 93.56 97 LEU A CA 1
ATOM 765 C C . LEU A 1 97 ? 1.750 -1.105 8.692 1.00 93.56 97 LEU A C 1
ATOM 767 O O . LEU A 1 97 ? 1.188 -1.036 9.784 1.00 93.56 97 LEU A O 1
ATOM 771 N N . VAL A 1 98 ? 2.995 -1.577 8.558 1.00 94.25 98 VAL A N 1
ATOM 772 C CA . VAL A 1 98 ? 3.827 -2.030 9.689 1.00 94.25 98 VAL A CA 1
ATOM 773 C C . VAL A 1 98 ? 4.073 -0.895 10.679 1.00 94.25 98 VAL A C 1
ATOM 775 O O . VAL A 1 98 ? 3.923 -1.093 11.882 1.00 94.25 98 VAL A O 1
ATOM 778 N N . VAL A 1 99 ? 4.409 0.301 10.191 1.00 94.88 99 VAL A N 1
ATOM 779 C CA . VAL A 1 99 ? 4.619 1.481 11.041 1.00 94.88 99 VAL A CA 1
ATOM 780 C C . VAL A 1 99 ? 3.325 1.868 11.755 1.00 94.88 99 VAL A C 1
ATOM 782 O O . VAL A 1 99 ? 3.343 2.069 12.969 1.00 94.88 99 VAL A O 1
ATOM 785 N N . GLY A 1 100 ? 2.194 1.903 11.043 1.00 93.12 100 GLY A N 1
ATOM 786 C CA . GLY A 1 100 ? 0.889 2.170 11.648 1.00 93.12 100 GLY A CA 1
ATOM 787 C C . GLY A 1 100 ? 0.538 1.173 12.756 1.00 93.12 100 GLY A C 1
ATOM 788 O O . GLY A 1 100 ? 0.129 1.577 13.844 1.00 93.12 100 GLY A O 1
ATOM 789 N N . ALA A 1 101 ? 0.765 -0.121 12.513 1.00 93.31 101 ALA A N 1
ATOM 790 C CA . ALA A 1 101 ? 0.553 -1.178 13.499 1.00 93.31 101 ALA A CA 1
ATOM 791 C C . ALA A 1 101 ? 1.502 -1.061 14.704 1.00 93.31 101 ALA A C 1
ATOM 793 O O . ALA A 1 101 ? 1.070 -1.231 15.841 1.00 93.31 101 ALA A O 1
ATOM 794 N N . ALA A 1 102 ? 2.775 -0.727 14.482 1.00 94.31 102 ALA A N 1
ATOM 795 C CA . ALA A 1 102 ? 3.751 -0.553 15.555 1.00 94.31 102 ALA A CA 1
ATOM 796 C C . ALA A 1 102 ? 3.404 0.636 16.467 1.00 94.31 102 ALA A C 1
ATOM 798 O O . ALA A 1 102 ? 3.496 0.517 17.685 1.00 94.31 102 ALA A O 1
ATOM 799 N N . ILE A 1 103 ? 2.960 1.759 15.894 1.00 92.62 103 ILE A N 1
ATOM 800 C CA . ILE A 1 103 ? 2.511 2.937 16.658 1.00 92.62 103 ILE A CA 1
ATOM 801 C C . ILE A 1 103 ? 1.242 2.618 17.461 1.00 92.62 103 ILE A C 1
ATOM 803 O O . ILE A 1 103 ? 1.116 3.010 18.621 1.00 92.62 103 ILE A O 1
ATOM 807 N N . SER A 1 104 ? 0.304 1.884 16.864 1.00 92.44 104 SER A N 1
ATOM 808 C CA . SER A 1 104 ? -0.902 1.409 17.551 1.00 92.44 104 SER A CA 1
ATOM 809 C C . SER A 1 104 ? -0.552 0.497 18.735 1.00 92.44 104 SER A C 1
ATOM 811 O O . SER A 1 104 ? -1.068 0.681 19.835 1.00 92.44 104 SER A O 1
ATOM 813 N N . ALA A 1 105 ? 0.409 -0.415 18.562 1.00 90.62 105 ALA A N 1
ATOM 814 C CA . ALA A 1 105 ? 0.852 -1.314 19.624 1.00 90.62 105 ALA A CA 1
ATOM 815 C C . ALA A 1 105 ? 1.514 -0.589 20.812 1.00 90.62 105 ALA A C 1
ATOM 817 O O . ALA A 1 105 ? 1.390 -1.051 21.944 1.00 90.62 105 ALA A O 1
ATOM 818 N N . THR A 1 106 ? 2.210 0.532 20.584 1.00 91.62 106 THR A N 1
ATOM 819 C CA . THR A 1 106 ? 2.859 1.302 21.662 1.00 91.62 106 THR A CA 1
ATOM 820 C C . THR A 1 106 ? 1.915 2.272 22.366 1.00 91.62 106 THR A C 1
ATOM 822 O O . THR A 1 106 ? 2.058 2.492 23.566 1.00 91.62 106 THR A O 1
ATOM 825 N N . SER A 1 107 ? 0.958 2.851 21.640 1.00 89.62 107 SER A N 1
ATOM 826 C CA . SER A 1 107 ? -0.028 3.796 22.186 1.00 89.62 107 SER A CA 1
ATOM 827 C C . SER A 1 107 ? -1.239 3.110 22.825 1.00 89.62 107 SER A C 1
ATOM 829 O O . SER A 1 107 ? -1.900 3.704 23.673 1.00 89.62 107 SER A O 1
ATOM 831 N N . GLY A 1 108 ? -1.544 1.871 22.424 1.00 86.56 108 GLY A N 1
ATOM 832 C CA . GLY A 1 108 ? -2.790 1.183 22.772 1.00 86.56 108 GLY A CA 1
ATOM 833 C C . GLY A 1 108 ? -4.009 1.690 21.991 1.00 86.56 108 GLY A C 1
ATOM 834 O O . GLY A 1 108 ? -5.113 1.173 22.171 1.00 86.56 108 GLY A O 1
ATOM 835 N N . GLU A 1 109 ? -3.825 2.683 21.119 1.00 90.81 109 GLU A N 1
ATOM 836 C CA . GLU A 1 109 ? -4.860 3.191 20.223 1.00 90.81 109 GLU A CA 1
ATOM 837 C C . GLU A 1 109 ? -4.952 2.330 18.965 1.00 90.81 109 GLU A C 1
ATOM 839 O O . GLU A 1 109 ? -4.022 1.608 18.613 1.00 90.81 109 GLU A O 1
ATOM 844 N N . LYS A 1 110 ? -6.077 2.407 18.252 1.00 91.62 110 LYS A N 1
ATOM 845 C CA . LYS A 1 110 ? -6.241 1.710 16.971 1.00 91.62 110 LYS A CA 1
ATOM 846 C C . LYS A 1 110 ? -5.430 2.376 15.859 1.00 91.62 110 LYS A C 1
ATOM 848 O O . LYS A 1 110 ? -5.143 3.568 15.902 1.00 91.62 110 LYS A O 1
ATOM 853 N N . VAL A 1 111 ? -5.095 1.610 14.822 1.00 93.75 111 VAL A N 1
ATOM 854 C CA . VAL A 1 111 ? -4.377 2.115 13.648 1.00 93.75 111 VAL A CA 1
ATOM 855 C C . VAL A 1 111 ? -5.225 3.169 12.947 1.00 93.75 111 VAL A C 1
ATOM 857 O O . VAL A 1 111 ? -6.293 2.869 12.411 1.00 93.75 111 VAL A O 1
ATOM 860 N N . GLY A 1 112 ? -4.727 4.403 12.935 1.00 91.81 112 GLY A N 1
ATOM 861 C CA . GLY A 1 112 ? -5.390 5.514 12.267 1.00 91.81 112 GLY A CA 1
ATOM 862 C C . GLY A 1 112 ? -5.521 5.293 10.760 1.00 91.81 112 GLY A C 1
ATOM 863 O O . GLY A 1 112 ? -4.634 4.741 10.102 1.00 91.81 112 GLY A O 1
ATOM 864 N N . ILE A 1 113 ? -6.616 5.792 10.189 1.00 91.38 113 ILE A N 1
ATOM 865 C CA . ILE A 1 113 ? -6.949 5.565 8.781 1.00 91.38 113 ILE A CA 1
ATOM 866 C C . ILE A 1 113 ? -5.916 6.108 7.785 1.00 91.38 113 ILE A C 1
ATOM 868 O O . ILE A 1 113 ? -5.775 5.568 6.690 1.00 91.38 113 ILE A O 1
ATOM 872 N N . GLY A 1 114 ? -5.147 7.134 8.165 1.00 92.12 114 GLY A N 1
ATOM 873 C CA . G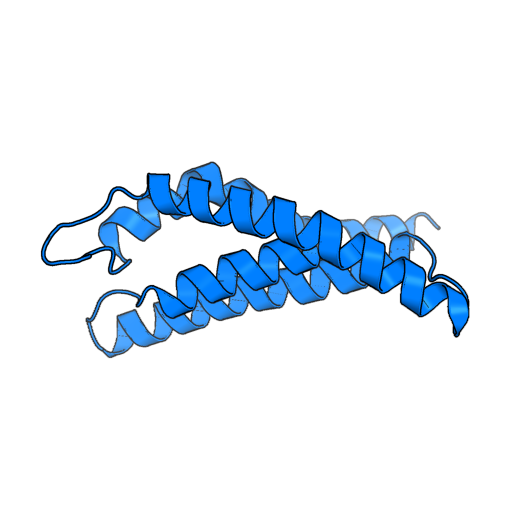LY A 1 114 ? -4.083 7.684 7.321 1.00 92.12 114 GLY A CA 1
ATOM 874 C C . GLY A 1 114 ? -3.056 6.630 6.895 1.00 92.12 114 GLY A C 1
ATOM 875 O O . GLY A 1 114 ? -2.635 6.624 5.741 1.00 92.12 114 GLY A O 1
ATOM 876 N N . TRP A 1 115 ? -2.725 5.682 7.779 1.00 95.06 115 TRP A N 1
ATOM 877 C CA . TRP A 1 115 ? -1.812 4.579 7.464 1.00 95.06 115 TRP A CA 1
ATOM 878 C C . TRP A 1 115 ? -2.424 3.568 6.494 1.00 95.06 115 TRP A C 1
ATOM 880 O O . TRP A 1 115 ? -1.727 3.065 5.615 1.00 95.06 115 TRP A O 1
ATOM 890 N N . LEU A 1 116 ? -3.731 3.311 6.602 1.00 94.19 116 LEU A N 1
ATOM 891 C CA . LEU A 1 116 ? -4.451 2.438 5.670 1.00 94.19 116 LEU A CA 1
ATOM 892 C C . LEU A 1 116 ? -4.524 3.071 4.277 1.00 94.19 116 LEU A C 1
ATOM 894 O O . LEU A 1 116 ? -4.273 2.403 3.279 1.00 94.19 116 LEU A O 1
ATOM 898 N N . ILE A 1 117 ? -4.813 4.374 4.207 1.00 94.75 117 ILE A N 1
ATOM 899 C CA . ILE A 1 117 ? -4.831 5.127 2.947 1.00 94.75 117 ILE A CA 1
ATOM 900 C C . ILE A 1 117 ? -3.438 5.124 2.313 1.00 94.75 117 ILE A C 1
ATOM 902 O O . ILE A 1 117 ? -3.317 4.838 1.125 1.00 94.75 117 ILE A O 1
ATOM 906 N N . ALA A 1 118 ? -2.386 5.392 3.095 1.00 95.38 118 ALA A N 1
ATOM 907 C CA . ALA A 1 118 ? -1.009 5.348 2.608 1.00 95.38 118 ALA A CA 1
ATOM 908 C C . ALA A 1 118 ? -0.649 3.965 2.046 1.00 95.38 118 ALA A C 1
ATOM 910 O O . ALA A 1 118 ? -0.082 3.881 0.957 1.00 95.38 118 ALA A O 1
ATOM 911 N N . PHE A 1 119 ? -1.036 2.891 2.743 1.00 95.44 119 PHE A N 1
ATOM 912 C CA . PHE A 1 119 ? -0.885 1.522 2.257 1.00 95.44 119 PHE A CA 1
ATOM 913 C C . PHE A 1 119 ? -1.563 1.323 0.893 1.00 95.44 119 PHE A C 1
ATOM 915 O O 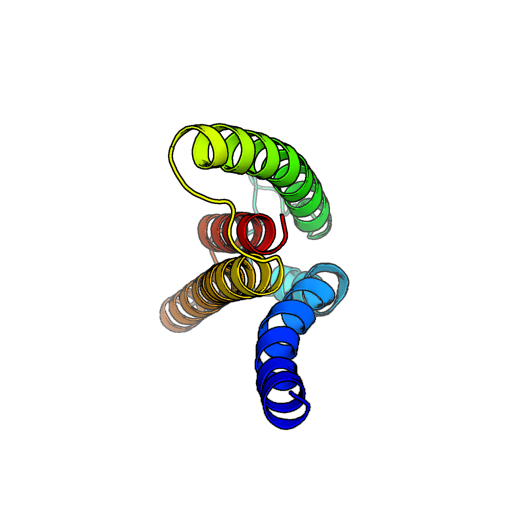. PHE A 1 119 ? -0.885 0.926 -0.052 1.00 95.44 119 PHE A O 1
ATOM 922 N N . HIS A 1 120 ? -2.852 1.654 0.752 1.00 95.25 120 HIS A N 1
ATOM 923 C CA . HIS A 1 120 ? -3.578 1.472 -0.512 1.00 95.25 120 HIS A CA 1
ATOM 924 C C . HIS A 1 120 ? -3.011 2.320 -1.655 1.00 95.25 120 HIS A C 1
ATOM 926 O O . HIS A 1 120 ? -2.895 1.826 -2.774 1.00 95.25 120 HIS A O 1
ATOM 932 N N . VAL A 1 121 ? -2.618 3.569 -1.388 1.00 95.75 121 VAL A N 1
ATOM 933 C CA . VAL A 1 121 ? -2.018 4.472 -2.385 1.00 95.75 121 VAL A CA 1
ATOM 934 C C . VAL A 1 121 ? -0.684 3.940 -2.885 1.00 95.75 121 VAL A C 1
ATOM 936 O O . VAL A 1 121 ? -0.497 3.811 -4.091 1.00 95.75 121 VAL A O 1
ATOM 939 N N . LEU A 1 122 ? 0.231 3.599 -1.978 1.00 94.69 122 LEU A N 1
ATOM 940 C CA . LEU A 1 122 ? 1.556 3.105 -2.350 1.00 94.69 122 LEU A CA 1
ATOM 941 C C . LEU A 1 122 ? 1.475 1.725 -3.006 1.00 94.69 122 LEU A C 1
ATOM 943 O O . LEU A 1 122 ? 2.147 1.477 -4.002 1.00 94.69 122 LEU A O 1
ATOM 947 N N . ASN A 1 123 ? 0.615 0.842 -2.500 1.00 93.81 123 ASN A N 1
ATOM 948 C CA . ASN A 1 123 ? 0.386 -0.457 -3.117 1.00 93.81 123 ASN A CA 1
ATOM 949 C C . ASN A 1 123 ? -0.181 -0.295 -4.538 1.00 93.81 123 ASN A C 1
ATOM 951 O O . ASN A 1 123 ? 0.393 -0.825 -5.482 1.00 93.81 123 ASN A O 1
ATOM 955 N N . SER A 1 124 ? -1.227 0.515 -4.723 1.00 93.25 124 SER A N 1
ATOM 956 C CA . SER A 1 124 ? -1.809 0.776 -6.049 1.00 93.25 124 SER A CA 1
ATOM 957 C C . SER A 1 124 ? -0.809 1.409 -7.015 1.00 93.25 124 SER A C 1
ATOM 959 O O . SER A 1 124 ? -0.748 1.019 -8.174 1.00 93.25 124 SER A O 1
ATOM 961 N N . ALA A 1 125 ? 0.015 2.346 -6.538 1.00 93.31 125 ALA A N 1
ATOM 962 C CA . ALA A 1 125 ? 1.079 2.956 -7.331 1.00 93.31 125 ALA A CA 1
ATOM 963 C C . ALA A 1 125 ? 2.143 1.949 -7.781 1.00 93.31 125 ALA A C 1
ATOM 965 O O . ALA A 1 125 ? 2.726 2.109 -8.846 1.00 93.31 125 ALA A O 1
ATOM 966 N N . GLY A 1 126 ? 2.415 0.934 -6.959 1.00 90.62 126 GLY A N 1
ATOM 967 C CA . GLY A 1 126 ? 3.363 -0.122 -7.290 1.00 90.62 126 GLY A CA 1
ATOM 968 C C . GLY A 1 126 ? 2.836 -1.140 -8.303 1.00 90.62 126 GLY A C 1
ATOM 969 O O . GLY A 1 126 ? 3.630 -1.746 -9.017 1.00 90.62 126 GLY A O 1
ATOM 970 N N . PHE A 1 127 ? 1.517 -1.338 -8.365 1.00 88.62 127 PHE A N 1
ATOM 971 C CA . PHE A 1 127 ? 0.876 -2.319 -9.250 1.00 88.62 127 PHE A CA 1
ATOM 972 C C . PHE A 1 127 ? 0.293 -1.732 -10.544 1.00 88.62 127 PHE A C 1
ATOM 974 O O . PHE A 1 127 ? -0.079 -2.507 -11.425 1.00 88.62 127 PHE A O 1
ATOM 981 N N . ALA A 1 128 ? 0.201 -0.405 -10.652 1.00 86.69 128 ALA A N 1
ATOM 982 C CA . ALA A 1 128 ? -0.277 0.307 -11.838 1.00 86.69 128 ALA A CA 1
ATOM 983 C C . ALA A 1 128 ? 0.825 0.544 -12.881 1.00 86.69 128 ALA A C 1
ATOM 985 O O . ALA A 1 128 ? 0.499 0.451 -14.086 1.00 86.69 128 ALA A O 1
#

Foldseek 3Di:
DVVVVVVCVVLLCLLVVVVVCLVPPVQVCCQPFAPQQDPNDRDHSCVLVVLLVVLLVVLVVVVVVVQVVCVVPDPRDDPVVLLNQLSVLLVVLVVLVVVQRVVCVVVVHGRYCVSSSSSSNSSSNSVD

Sequence (128 aa):
AIVVLIALLPFLTIAIIPNQQIFNAYLVWAQDNADLIFFGRKMPTTWLITLDSIVSVSFLFIAVIFWRIWSKKFPEPAEITKIAIGSLIAVTGMLALVVGAAISATSGEKVGIGWLIAFHVLNSAGFA

Radius of gyration: 16.78 Å; chains: 1; bounding box: 40×32×47 Å

Secondary structure (DSSP, 8-state):
-HHHHHHHHHHHHHHHHHHHHTTTHHHHHHHHHB--EETTEE--THHHHHHHHHHHHHHHHHHHHHHHHHTTTSPPPPHHHHHHHHHHHHHHHHHHHHHHHHHHHHHSS-B-HHHHHHHHHHHHHHH-

pLDDT: mean 90.27, std 4.4, range [71.81, 96.38]